Protein AF-A0A1X0UNQ0-F1 (afdb_monomer_lite)

Sequence (149 aa):
MVLLDVMGEQIAFAGKIDRIDRHTDGRIRVTDYKSGQATSYKKLSESEPTDGGTKFQLPVYGLLALTTGNNVTTRYWYVNHKANYEVVGYQLTDAAIDVLKADSNKLPDRIRSSSILRWRARLGFRCREVYQGAKCCDRKANDCLRNTR

Foldseek 3Di:
DDWDDAPNFTAAEDEDFQDWDADPVGAIEGEDEAQDACVVPQPDELQCPCVLLPRLPFLRVQRVCVVVHNWYKYWYFHPDVVNPRDIHTYTNDPNSSVVSSVSVVVDDVVNRVPPYDYDYPPCPDDQDDDDPDFFDDDPVVNDTDDPPD

Structure (mmCIF, N/CA/C/O backbone):
data_AF-A0A1X0UNQ0-F1
#
_entry.id   AF-A0A1X0UNQ0-F1
#
loop_
_atom_site.group_PDB
_atom_site.id
_atom_site.type_symbol
_atom_site.label_atom_id
_atom_site.label_alt_id
_atom_site.label_comp_id
_atom_site.label_asym_id
_atom_site.label_entity_id
_atom_site.label_seq_id
_atom_site.pdbx_PDB_ins_code
_atom_site.Cartn_x
_atom_site.Cartn_y
_atom_site.Cartn_z
_atom_site.occupancy
_atom_site.B_iso_or_equiv
_atom_site.auth_seq_id
_atom_site.auth_comp_id
_atom_site.auth_asym_id
_atom_site.auth_atom_id
_atom_site.pdbx_PDB_model_num
ATOM 1 N N . MET A 1 1 ? -15.088 -0.035 -0.352 1.00 72.19 1 MET A N 1
ATOM 2 C CA . MET A 1 1 ? -14.883 0.961 0.721 1.00 72.19 1 MET A CA 1
ATOM 3 C C . MET A 1 1 ? -14.272 0.211 1.885 1.00 72.19 1 MET A C 1
ATOM 5 O O . MET A 1 1 ? -14.664 -0.929 2.084 1.00 72.19 1 MET A O 1
ATOM 9 N N . VAL A 1 2 ? -13.304 0.800 2.575 1.00 83.81 2 VAL A N 1
ATOM 10 C CA . VAL A 1 2 ? -12.682 0.244 3.783 1.00 83.81 2 VAL A CA 1
ATOM 11 C C . VAL A 1 2 ? -13.021 1.187 4.925 1.00 83.81 2 VAL A C 1
ATOM 13 O O . VAL A 1 2 ? -12.868 2.394 4.760 1.00 83.81 2 VAL A O 1
ATOM 16 N N . LEU A 1 3 ? -13.500 0.654 6.041 1.00 84.19 3 LEU A N 1
ATOM 17 C CA . LEU A 1 3 ? -13.634 1.398 7.288 1.00 84.19 3 LEU A CA 1
ATOM 18 C C . LEU A 1 3 ? -12.477 0.973 8.187 1.00 84.19 3 LEU A C 1
ATOM 20 O O . LEU A 1 3 ? -12.251 -0.225 8.360 1.00 84.19 3 LEU A O 1
ATOM 24 N N . LEU A 1 4 ? -11.715 1.942 8.680 1.00 86.25 4 LEU A N 1
ATOM 25 C CA . LEU A 1 4 ? -10.614 1.708 9.601 1.00 86.25 4 LEU A CA 1
ATOM 26 C C . LEU A 1 4 ? -10.959 2.346 10.942 1.00 86.25 4 LEU A C 1
ATOM 28 O O . LEU A 1 4 ? -11.154 3.560 11.003 1.00 86.25 4 LEU A O 1
ATOM 32 N N . ASP A 1 5 ? -10.998 1.529 11.992 1.00 87.25 5 ASP A N 1
ATOM 33 C CA . ASP A 1 5 ? -11.075 2.028 13.362 1.00 87.25 5 ASP A CA 1
ATOM 34 C C . ASP A 1 5 ? -9.702 2.540 13.801 1.00 87.25 5 ASP A C 1
ATOM 36 O O . ASP A 1 5 ? -8.701 1.814 13.743 1.00 87.25 5 ASP A O 1
ATOM 40 N N . VAL A 1 6 ? -9.665 3.799 14.219 1.00 83.56 6 VAL A N 1
ATOM 41 C CA . VAL A 1 6 ? -8.482 4.461 14.749 1.00 83.56 6 VAL A CA 1
ATOM 42 C C . VAL A 1 6 ? -8.875 5.122 16.062 1.00 83.56 6 VAL A C 1
ATOM 44 O O . VAL A 1 6 ? -9.485 6.186 16.078 1.00 83.56 6 VAL A O 1
ATOM 47 N N . MET A 1 7 ? -8.529 4.472 17.176 1.00 81.62 7 MET A N 1
ATOM 48 C CA . MET A 1 7 ? -8.771 4.983 18.534 1.00 81.62 7 MET A CA 1
ATOM 49 C C . MET A 1 7 ? -10.248 5.337 18.803 1.00 81.62 7 MET A C 1
ATOM 51 O O . MET A 1 7 ? -10.538 6.320 19.481 1.00 81.62 7 MET A O 1
ATOM 55 N N . GLY A 1 8 ? -11.186 4.540 18.277 1.00 80.81 8 GLY A N 1
ATOM 56 C CA . GLY A 1 8 ? -12.626 4.763 18.447 1.00 80.81 8 GLY A CA 1
ATOM 57 C C . GLY A 1 8 ? -13.251 5.741 17.447 1.00 80.81 8 GLY A C 1
ATOM 58 O O . GLY A 1 8 ? -14.461 5.960 17.486 1.00 80.81 8 GLY A O 1
ATOM 59 N N . GLU A 1 9 ? -12.464 6.299 16.525 1.00 81.19 9 GLU A N 1
ATOM 60 C CA . GLU A 1 9 ? -12.968 7.015 15.355 1.00 81.19 9 GLU A CA 1
ATOM 61 C C . GLU A 1 9 ? -12.922 6.131 14.108 1.00 81.19 9 GLU A C 1
ATOM 63 O O . GLU A 1 9 ? -11.967 5.393 13.870 1.00 81.19 9 GLU A O 1
ATOM 68 N N . GLN A 1 10 ? -13.949 6.236 13.266 1.00 81.81 10 GLN A N 1
ATOM 69 C CA . GLN A 1 10 ? -14.035 5.485 12.017 1.00 81.81 10 GLN A CA 1
ATOM 70 C C . GLN A 1 10 ? -13.608 6.351 10.837 1.00 81.81 10 GLN A C 1
ATOM 72 O O . GLN A 1 10 ? -14.275 7.325 10.491 1.00 81.81 10 GLN A O 1
ATOM 77 N N . ILE A 1 11 ? -12.530 5.948 10.166 1.00 82.81 11 ILE A N 1
ATOM 78 C CA . ILE A 1 11 ? -12.060 6.590 8.940 1.00 82.81 11 ILE A CA 1
ATOM 79 C C . ILE A 1 11 ? -12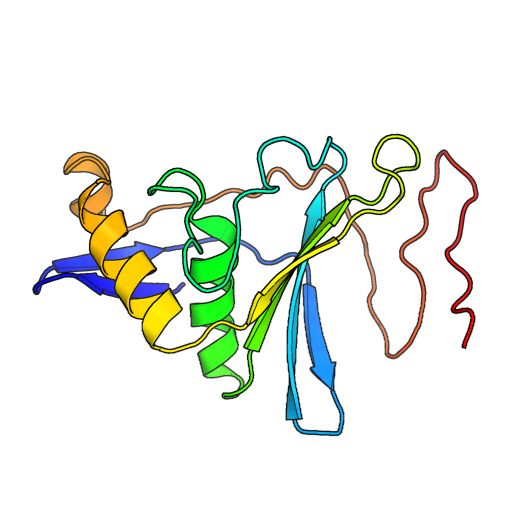.495 5.747 7.744 1.00 82.81 11 ILE A C 1
ATOM 81 O O . ILE A 1 11 ? -12.077 4.601 7.567 1.00 82.81 11 ILE A O 1
ATOM 85 N N . ALA A 1 12 ? -13.321 6.335 6.881 1.00 81.75 12 ALA A N 1
ATOM 86 C CA . ALA A 1 12 ? -13.770 5.686 5.660 1.00 81.75 12 ALA A CA 1
ATOM 87 C C . ALA A 1 12 ? -12.823 5.982 4.492 1.00 81.75 12 ALA A C 1
ATOM 89 O O . ALA A 1 12 ? -12.704 7.118 4.037 1.00 81.75 12 ALA A O 1
ATOM 90 N N . PHE A 1 13 ? -12.216 4.941 3.930 1.00 83.06 13 PHE A N 1
ATOM 91 C CA . PHE A 1 13 ? -11.443 5.009 2.698 1.00 83.06 13 PHE A CA 1
ATOM 92 C C . PHE A 1 13 ? -12.239 4.466 1.510 1.00 83.06 13 PHE A C 1
ATOM 94 O O . PHE A 1 13 ? -12.764 3.348 1.501 1.00 83.06 13 PHE A O 1
ATOM 101 N N . ALA A 1 14 ? -12.270 5.242 0.437 1.00 79.25 14 ALA A N 1
ATOM 102 C CA . ALA A 1 14 ? -12.820 4.845 -0.844 1.00 79.25 14 ALA A CA 1
ATOM 103 C C . ALA A 1 14 ? -11.814 5.108 -1.961 1.00 79.25 14 ALA A C 1
ATOM 105 O O . ALA A 1 14 ? -11.155 6.144 -2.018 1.00 79.25 14 ALA A O 1
ATOM 106 N N . GLY A 1 15 ? -11.733 4.171 -2.894 1.00 77.06 15 GLY A N 1
ATOM 107 C CA . GLY A 1 15 ? -10.849 4.271 -4.040 1.00 77.06 15 GLY A CA 1
ATOM 108 C C . GLY A 1 15 ? -11.109 3.153 -5.032 1.00 77.06 15 GLY A C 1
ATOM 109 O O . GLY A 1 15 ? -12.029 2.350 -4.858 1.00 77.06 15 GLY A O 1
ATOM 110 N N . LYS A 1 16 ? -10.292 3.124 -6.079 1.00 81.56 16 LYS A N 1
ATOM 111 C CA . LYS A 1 16 ? -10.288 2.069 -7.086 1.00 81.56 16 LYS A CA 1
ATOM 112 C C . LYS A 1 16 ? -8.910 1.426 -7.094 1.00 81.56 16 LYS A C 1
ATOM 114 O O . LYS A 1 16 ? -7.924 2.136 -7.237 1.00 81.56 16 LYS A O 1
ATOM 119 N N . ILE A 1 17 ? -8.882 0.109 -6.941 1.00 83.81 17 ILE A N 1
ATOM 120 C CA . ILE A 1 17 ? -7.669 -0.695 -7.060 1.00 83.81 17 ILE A CA 1
ATOM 121 C C . ILE A 1 17 ? -7.464 -1.038 -8.536 1.00 83.81 17 ILE A C 1
ATOM 123 O O . ILE A 1 17 ? -8.433 -1.349 -9.234 1.00 83.81 17 ILE A O 1
ATOM 127 N N . ASP A 1 18 ? -6.217 -0.987 -9.002 1.00 85.94 18 ASP A N 1
ATOM 128 C CA . ASP A 1 18 ? -5.872 -1.322 -10.384 1.00 85.94 18 ASP A CA 1
ATOM 129 C C . ASP A 1 18 ? -5.986 -2.826 -10.653 1.00 85.94 18 ASP A C 1
ATOM 131 O O . ASP A 1 18 ? -6.609 -3.229 -11.637 1.00 85.94 18 ASP A O 1
ATOM 135 N N . ARG A 1 19 ? -5.390 -3.661 -9.787 1.00 89.75 19 ARG A N 1
ATOM 136 C CA . ARG A 1 19 ? -5.361 -5.120 -9.951 1.00 89.75 19 ARG A CA 1
ATOM 137 C C . ARG A 1 19 ? -5.234 -5.869 -8.621 1.00 89.75 19 ARG A C 1
ATOM 139 O O . ARG A 1 19 ? -4.414 -5.513 -7.777 1.00 89.75 19 ARG A O 1
ATOM 146 N N . ILE A 1 20 ? -5.989 -6.960 -8.489 1.00 88.88 20 ILE A N 1
ATOM 147 C CA . ILE A 1 20 ? -5.834 -7.975 -7.439 1.00 88.88 20 ILE A CA 1
ATOM 148 C C . ILE A 1 20 ? -5.670 -9.332 -8.125 1.00 88.88 20 ILE A C 1
ATOM 150 O O . ILE A 1 20 ? -6.518 -9.725 -8.922 1.00 88.88 20 ILE A O 1
ATOM 154 N N . ASP A 1 21 ? -4.586 -10.039 -7.821 1.00 89.81 21 ASP A N 1
ATOM 155 C CA . ASP A 1 21 ? -4.353 -11.416 -8.254 1.00 89.81 21 ASP A CA 1
ATOM 156 C C . ASP A 1 21 ? -4.520 -12.365 -7.065 1.00 89.81 21 ASP A C 1
ATOM 158 O O . ASP A 1 21 ? -3.938 -12.125 -6.006 1.00 89.81 21 ASP A O 1
ATOM 162 N N . ARG A 1 22 ? -5.241 -13.473 -7.256 1.00 91.50 22 ARG A N 1
ATOM 163 C CA . ARG A 1 22 ? -5.263 -14.601 -6.319 1.00 91.50 22 ARG A CA 1
ATOM 164 C C . ARG A 1 22 ? -4.468 -15.756 -6.917 1.00 91.50 22 ARG A C 1
ATOM 166 O O . ARG A 1 22 ? -4.731 -16.170 -8.044 1.00 91.50 22 ARG A O 1
ATOM 173 N N . HIS A 1 23 ? -3.481 -16.241 -6.179 1.00 87.69 23 HIS A N 1
ATOM 174 C CA . HIS A 1 23 ? -2.653 -17.380 -6.565 1.00 87.69 23 HIS A CA 1
ATOM 175 C C . HIS A 1 23 ? -3.335 -18.692 -6.171 1.00 87.69 23 HIS A C 1
ATOM 177 O O . HIS A 1 23 ? -4.197 -18.719 -5.290 1.00 87.69 23 HIS A O 1
ATOM 183 N N . THR A 1 24 ? -2.942 -19.791 -6.815 1.00 88.38 24 THR A N 1
ATOM 184 C CA . THR A 1 24 ? -3.491 -21.131 -6.538 1.00 88.38 24 THR A CA 1
ATOM 185 C C . THR A 1 24 ? -3.173 -21.621 -5.126 1.00 88.38 24 THR A C 1
ATOM 187 O O . THR A 1 24 ? -3.925 -22.413 -4.575 1.00 88.38 24 THR A O 1
ATOM 190 N N . ASP A 1 25 ? -2.096 -21.114 -4.524 1.00 86.00 25 ASP A N 1
ATOM 191 C CA . ASP A 1 25 ? -1.690 -21.377 -3.137 1.00 86.00 25 ASP A CA 1
ATOM 192 C C . ASP A 1 25 ? -2.403 -20.481 -2.103 1.00 86.00 25 ASP A C 1
ATOM 194 O O . ASP A 1 25 ? -2.075 -20.505 -0.920 1.00 86.00 25 ASP A O 1
ATOM 198 N N . GLY A 1 26 ? -3.376 -19.673 -2.535 1.00 85.44 26 GLY A N 1
ATOM 199 C CA . GLY A 1 26 ? -4.172 -18.815 -1.661 1.00 85.44 26 GLY A CA 1
ATOM 200 C C . GLY A 1 26 ? -3.562 -17.445 -1.365 1.00 85.44 26 GLY A C 1
ATOM 201 O O . GLY A 1 26 ? -4.240 -16.622 -0.747 1.00 85.44 26 GLY A O 1
ATOM 202 N N . ARG A 1 27 ? -2.342 -17.145 -1.835 1.00 91.06 27 ARG A N 1
ATOM 203 C CA . ARG A 1 27 ? -1.774 -15.792 -1.723 1.00 91.06 27 ARG A CA 1
ATOM 204 C C . ARG A 1 27 ? -2.573 -14.787 -2.541 1.00 91.06 27 ARG A C 1
ATOM 206 O O . ARG A 1 27 ? -3.062 -15.087 -3.631 1.00 91.06 27 ARG A O 1
ATOM 213 N N . ILE A 1 28 ? -2.635 -13.557 -2.049 1.00 93.94 28 ILE A N 1
ATOM 214 C CA . ILE A 1 28 ? -3.280 -12.431 -2.713 1.00 93.94 28 ILE A CA 1
ATOM 215 C C . ILE A 1 28 ? -2.240 -11.353 -2.964 1.00 93.94 28 ILE A C 1
ATOM 217 O O . ILE A 1 28 ? -1.455 -10.991 -2.091 1.00 93.94 28 ILE A O 1
ATOM 221 N N . ARG A 1 29 ? -2.234 -10.818 -4.180 1.00 96.19 29 ARG A N 1
ATOM 222 C CA . ARG A 1 29 ? -1.325 -9.751 -4.575 1.00 96.19 29 ARG A CA 1
ATOM 223 C C . ARG A 1 29 ? -2.101 -8.580 -5.138 1.00 96.19 29 ARG A C 1
ATOM 225 O O . ARG A 1 29 ? -2.696 -8.672 -6.207 1.00 96.19 29 ARG A O 1
ATOM 232 N N . VAL A 1 30 ? -2.021 -7.457 -4.445 1.00 94.62 30 VAL A N 1
ATOM 233 C CA . VAL A 1 30 ? -2.519 -6.169 -4.915 1.00 94.62 30 VAL A CA 1
ATOM 234 C C . VAL A 1 30 ? -1.408 -5.478 -5.695 1.00 94.62 30 VAL A C 1
ATOM 236 O O . VAL A 1 30 ? -0.292 -5.337 -5.197 1.00 94.62 30 VAL A O 1
ATOM 239 N N . THR A 1 31 ? -1.699 -5.046 -6.919 1.00 93.69 31 THR A N 1
ATOM 240 C CA . THR A 1 31 ? -0.761 -4.285 -7.752 1.00 93.69 31 THR A CA 1
ATOM 241 C C . THR A 1 31 ? -1.392 -2.961 -8.157 1.00 93.69 31 THR A C 1
ATOM 243 O O . THR A 1 31 ? -2.487 -2.950 -8.714 1.00 93.69 31 THR A O 1
ATOM 246 N N . ASP A 1 32 ? -0.676 -1.869 -7.911 1.00 91.19 32 ASP A N 1
ATOM 247 C CA . ASP A 1 32 ? -0.980 -0.532 -8.419 1.00 91.19 32 ASP A CA 1
ATOM 248 C C . ASP A 1 32 ? 0.072 -0.129 -9.461 1.00 91.19 32 ASP A C 1
ATOM 250 O O . ASP A 1 32 ? 1.279 -0.251 -9.227 1.00 91.19 32 ASP A O 1
ATOM 254 N N . TYR A 1 33 ? -0.369 0.299 -10.641 1.00 90.44 33 TYR A N 1
ATOM 255 C CA . TYR A 1 33 ? 0.537 0.610 -11.740 1.00 90.44 33 TYR A CA 1
ATOM 256 C C . TYR A 1 33 ? 0.963 2.075 -11.692 1.00 90.44 33 TYR A C 1
ATOM 258 O O . TYR A 1 33 ? 0.142 2.992 -11.639 1.00 90.44 33 TYR A O 1
ATOM 266 N N . LYS A 1 34 ? 2.271 2.317 -11.794 1.00 86.06 34 LYS A N 1
ATOM 267 C CA . LYS A 1 34 ? 2.840 3.668 -11.836 1.00 86.06 34 LYS A CA 1
ATOM 268 C C . LYS A 1 34 ? 3.597 3.897 -13.142 1.00 86.06 34 LYS A C 1
ATOM 270 O O . LYS A 1 34 ? 4.370 3.059 -13.584 1.00 86.06 34 LYS A O 1
ATOM 275 N N . SER A 1 35 ? 3.413 5.068 -13.747 1.00 84.38 35 SER A N 1
ATOM 276 C CA . SER A 1 35 ? 4.172 5.501 -14.934 1.00 84.38 35 SER A CA 1
ATOM 277 C C . SER A 1 35 ? 5.324 6.462 -14.603 1.00 84.38 35 SER A C 1
ATOM 279 O O . SER A 1 35 ? 6.006 6.925 -15.510 1.00 84.38 35 SER A O 1
ATOM 281 N N . GLY A 1 36 ? 5.488 6.826 -13.327 1.00 87.75 36 GLY A N 1
ATOM 282 C CA . GLY A 1 36 ? 6.534 7.734 -12.842 1.00 87.75 36 GLY A CA 1
ATOM 283 C C . GLY A 1 36 ? 7.818 7.009 -12.430 1.00 87.75 36 GLY A C 1
ATOM 284 O O . GLY A 1 36 ? 8.089 5.911 -12.909 1.00 87.75 36 GLY A O 1
ATOM 285 N N . GLN A 1 37 ? 8.577 7.622 -11.515 1.00 87.75 37 GLN A N 1
ATOM 286 C CA . GLN A 1 37 ? 9.791 7.049 -10.920 1.00 87.75 37 GLN A CA 1
ATOM 287 C C . GLN A 1 37 ? 9.535 6.491 -9.516 1.00 87.75 37 GLN A C 1
ATOM 289 O O . GLN A 1 37 ? 8.710 7.025 -8.772 1.00 87.75 37 GLN A O 1
ATOM 294 N N . ALA A 1 38 ? 10.294 5.460 -9.138 1.00 89.75 38 ALA A N 1
ATOM 295 C CA . ALA A 1 38 ? 10.168 4.784 -7.847 1.00 89.75 38 ALA A CA 1
ATOM 296 C C . ALA A 1 38 ? 10.829 5.515 -6.670 1.00 89.75 38 ALA A C 1
ATOM 298 O O . ALA A 1 38 ? 10.543 5.200 -5.518 1.00 89.75 38 ALA A O 1
ATOM 299 N N . THR A 1 39 ? 11.686 6.508 -6.931 1.00 89.38 39 THR A N 1
ATOM 300 C CA . THR A 1 39 ? 12.566 7.138 -5.931 1.00 89.38 39 THR A CA 1
ATOM 301 C C . THR A 1 39 ? 11.845 7.590 -4.660 1.00 89.38 39 THR A C 1
ATOM 303 O O . THR A 1 39 ? 12.326 7.322 -3.564 1.00 89.38 39 THR A O 1
ATOM 306 N N . SER A 1 40 ? 10.668 8.212 -4.778 1.00 87.50 40 SER A N 1
ATOM 307 C CA . SER A 1 40 ? 9.895 8.709 -3.628 1.00 87.50 40 SER A CA 1
ATOM 308 C C . SER A 1 40 ? 9.143 7.625 -2.849 1.00 87.50 40 SER A C 1
ATOM 310 O O . SER A 1 40 ? 8.374 7.953 -1.953 1.00 87.50 40 SER A O 1
ATOM 312 N N . TYR A 1 41 ? 9.287 6.359 -3.235 1.00 91.12 41 TYR A N 1
ATOM 313 C CA . TYR A 1 41 ? 8.584 5.226 -2.640 1.00 91.12 41 TYR A CA 1
ATOM 314 C C . TYR A 1 41 ? 9.542 4.170 -2.084 1.00 91.12 41 TYR A C 1
ATOM 316 O O . TYR A 1 41 ? 9.086 3.252 -1.419 1.00 91.12 41 TYR A O 1
ATOM 324 N N . LYS A 1 42 ? 10.861 4.308 -2.286 1.00 89.88 42 LYS A N 1
ATOM 325 C CA . LYS A 1 42 ? 11.870 3.317 -1.863 1.00 89.88 42 LYS A CA 1
ATOM 326 C C . LYS A 1 42 ? 11.936 3.066 -0.355 1.00 89.88 42 LYS A C 1
ATOM 328 O O . LYS A 1 42 ? 12.504 2.067 0.061 1.00 89.88 42 LYS A O 1
ATOM 333 N N . LYS A 1 43 ? 11.376 3.969 0.451 1.00 93.25 43 LYS A N 1
ATOM 334 C CA . LYS A 1 43 ? 11.272 3.815 1.906 1.00 93.25 43 LYS A CA 1
ATOM 335 C C . LYS A 1 43 ? 10.133 2.893 2.336 1.00 93.25 43 LYS A C 1
ATOM 337 O O . LYS A 1 43 ? 10.102 2.495 3.491 1.00 93.25 43 LYS A O 1
ATOM 342 N N . LEU A 1 44 ? 9.209 2.570 1.429 1.00 95.88 44 LEU A N 1
ATOM 343 C CA . LEU A 1 44 ? 8.090 1.698 1.745 1.00 95.88 44 LEU A CA 1
ATOM 344 C C . LEU A 1 44 ? 8.575 0.282 2.020 1.00 95.88 44 LEU A C 1
ATOM 346 O O . LEU A 1 44 ? 9.192 -0.358 1.169 1.00 95.88 44 LEU A O 1
ATOM 350 N N . SER A 1 45 ? 8.221 -0.206 3.195 1.00 96.31 45 SER A N 1
ATOM 351 C CA . SER A 1 45 ? 8.515 -1.550 3.667 1.00 96.31 45 SER A CA 1
ATOM 352 C C . SER A 1 45 ? 7.376 -2.028 4.564 1.00 96.31 45 SER A C 1
ATOM 354 O O . SER A 1 45 ? 6.420 -1.298 4.812 1.00 96.31 45 SER A O 1
ATOM 356 N N . GLU A 1 46 ? 7.482 -3.253 5.069 1.00 95.50 46 GLU A N 1
ATOM 357 C CA . GLU A 1 46 ? 6.544 -3.763 6.070 1.00 95.50 46 GLU A CA 1
ATOM 358 C C . GLU A 1 46 ? 6.554 -2.920 7.356 1.00 95.50 46 GLU A C 1
ATOM 360 O O . GLU A 1 46 ? 5.498 -2.661 7.924 1.00 95.50 46 GLU A O 1
ATOM 365 N N . SER A 1 47 ? 7.731 -2.450 7.785 1.00 95.44 47 SER A N 1
ATOM 366 C CA . SER A 1 47 ? 7.879 -1.610 8.979 1.00 95.44 47 SER A CA 1
ATOM 367 C C . SER A 1 47 ? 7.476 -0.153 8.742 1.00 95.44 47 SER A C 1
ATOM 369 O O . SER A 1 47 ? 7.103 0.536 9.681 1.00 95.44 47 SER A O 1
ATOM 371 N N . GLU A 1 48 ? 7.549 0.319 7.494 1.00 95.25 48 GLU A N 1
ATOM 372 C CA . GLU A 1 48 ? 7.218 1.689 7.079 1.00 95.25 48 GLU A CA 1
ATOM 373 C C . GLU A 1 48 ? 6.203 1.678 5.916 1.00 95.25 48 GLU A C 1
ATOM 375 O O . GLU A 1 48 ? 6.490 2.150 4.809 1.00 95.25 48 GLU A O 1
ATOM 380 N N . PRO A 1 49 ? 4.989 1.132 6.120 1.00 96.25 49 PRO A N 1
ATOM 381 C CA . PRO A 1 49 ? 4.019 0.896 5.049 1.00 96.25 49 PRO A CA 1
ATOM 382 C C . PRO A 1 49 ? 3.426 2.184 4.463 1.00 96.25 49 PRO A C 1
ATOM 384 O O . PRO A 1 49 ? 2.838 2.177 3.375 1.00 96.25 49 PRO A O 1
ATOM 387 N N . THR A 1 50 ? 3.574 3.291 5.179 1.00 94.19 50 THR A N 1
ATOM 388 C CA . THR A 1 50 ? 2.987 4.605 4.905 1.00 94.19 50 THR A CA 1
ATOM 389 C C . THR A 1 50 ? 4.030 5.677 4.588 1.00 94.19 50 THR A C 1
ATOM 391 O O . THR A 1 50 ? 3.631 6.796 4.252 1.00 94.19 50 THR A O 1
ATOM 394 N N . ASP A 1 51 ? 5.333 5.368 4.677 1.00 94.00 51 ASP A N 1
ATOM 395 C CA . ASP A 1 51 ? 6.441 6.337 4.572 1.00 94.00 51 ASP A CA 1
ATOM 396 C C . ASP A 1 51 ? 6.166 7.574 5.450 1.00 94.00 51 ASP A C 1
ATOM 398 O O . ASP A 1 51 ? 5.914 8.682 4.954 1.00 94.00 51 ASP A O 1
ATOM 402 N N . GLY A 1 52 ? 6.075 7.336 6.765 1.00 89.62 52 GLY A N 1
ATOM 403 C CA . GLY A 1 52 ? 5.805 8.356 7.782 1.00 89.62 52 GLY A CA 1
ATOM 404 C C . GLY A 1 52 ? 4.426 9.027 7.712 1.00 89.62 52 GLY A C 1
ATOM 405 O O . GLY A 1 52 ? 4.266 10.131 8.239 1.00 89.62 52 GLY A O 1
ATOM 406 N N . GLY A 1 53 ? 3.439 8.400 7.070 1.00 88.56 53 GLY A N 1
ATOM 407 C CA . GLY A 1 53 ? 2.079 8.930 6.938 1.00 88.56 53 GLY A CA 1
ATOM 408 C C . GLY A 1 53 ? 1.871 9.769 5.680 1.00 88.56 53 GLY A C 1
ATOM 409 O O . GLY A 1 53 ? 0.972 10.603 5.628 1.00 88.56 53 GLY A O 1
ATOM 410 N N . THR A 1 54 ? 2.695 9.581 4.648 1.00 87.00 54 THR A N 1
ATOM 411 C CA . THR A 1 54 ? 2.548 10.309 3.378 1.00 87.00 54 THR A CA 1
ATOM 412 C C . THR A 1 54 ? 1.946 9.459 2.256 1.00 87.00 54 THR A C 1
ATOM 414 O O . THR A 1 54 ? 1.451 10.016 1.273 1.00 87.00 54 THR A O 1
ATOM 417 N N . LYS A 1 55 ? 1.963 8.122 2.373 1.00 90.38 55 LYS A N 1
ATOM 418 C CA . LYS A 1 55 ? 1.544 7.162 1.333 1.00 90.38 55 LYS A CA 1
ATOM 419 C C . LYS A 1 55 ? 0.569 6.110 1.874 1.00 90.38 55 LYS A C 1
ATOM 421 O O . LYS A 1 55 ? 0.951 5.004 2.221 1.00 90.38 55 LYS A O 1
ATOM 426 N N . PHE A 1 56 ? -0.726 6.399 1.839 1.00 91.31 56 PHE A N 1
ATOM 427 C CA . PHE A 1 56 ? -1.748 5.473 2.353 1.00 91.31 56 PHE A CA 1
ATOM 428 C C . PHE A 1 56 ? -2.299 4.475 1.328 1.00 91.31 56 PHE A C 1
ATOM 430 O O . PHE A 1 56 ? -3.070 3.591 1.683 1.00 91.31 56 PHE A O 1
ATOM 437 N N . GLN A 1 57 ? -1.929 4.590 0.051 1.00 90.56 57 GLN A N 1
ATOM 438 C CA . GLN A 1 57 ? -2.590 3.843 -1.021 1.00 90.56 57 GLN A CA 1
ATOM 439 C C . GLN A 1 57 ? -2.411 2.316 -0.906 1.00 90.56 57 GLN A C 1
ATOM 441 O O . GLN A 1 57 ? -3.406 1.598 -0.854 1.00 90.56 57 GLN A O 1
ATOM 446 N N . LEU A 1 58 ? -1.169 1.818 -0.844 1.00 94.50 58 LEU A N 1
ATOM 447 C CA . LEU A 1 58 ? -0.896 0.380 -0.718 1.00 94.50 58 LEU A CA 1
ATOM 448 C C . LEU A 1 58 ? -1.491 -0.259 0.546 1.00 94.50 58 LEU A C 1
ATOM 450 O O . LEU A 1 58 ? -2.210 -1.249 0.391 1.00 94.50 58 LEU A O 1
ATOM 454 N N . PRO A 1 59 ? -1.279 0.279 1.764 1.00 95.06 59 PRO A N 1
ATOM 455 C CA . PRO A 1 59 ? -1.743 -0.400 2.969 1.00 95.06 59 PRO A CA 1
ATOM 456 C C . PRO A 1 59 ? -3.278 -0.409 3.057 1.00 95.06 59 PRO A C 1
ATOM 458 O O . PRO A 1 59 ? -3.871 -1.433 3.390 1.00 95.06 59 PRO A O 1
ATOM 461 N N . VAL A 1 60 ? -3.951 0.666 2.628 1.00 93.25 60 VAL A N 1
ATOM 462 C CA . VAL A 1 60 ? -5.424 0.709 2.547 1.00 93.25 60 VAL A CA 1
ATOM 463 C C . VAL A 1 60 ? -5.967 -0.283 1.515 1.00 93.25 60 VAL A C 1
ATOM 465 O O . VAL A 1 60 ? -6.995 -0.921 1.741 1.00 93.25 60 VAL A O 1
ATOM 468 N N . TYR A 1 61 ? -5.303 -0.439 0.368 1.00 93.44 61 TYR A N 1
ATOM 469 C CA . TYR A 1 61 ? -5.728 -1.428 -0.624 1.00 93.44 61 TYR A CA 1
ATOM 470 C C . TYR A 1 61 ? -5.515 -2.857 -0.132 1.00 93.44 61 TYR A C 1
ATOM 472 O O . TYR A 1 61 ? -6.347 -3.722 -0.403 1.00 93.44 61 TYR A O 1
ATOM 480 N N . GLY A 1 62 ? -4.437 -3.097 0.613 1.00 95.19 62 GLY A N 1
ATOM 481 C CA . GLY A 1 62 ? -4.203 -4.379 1.258 1.00 95.19 62 GLY A CA 1
ATOM 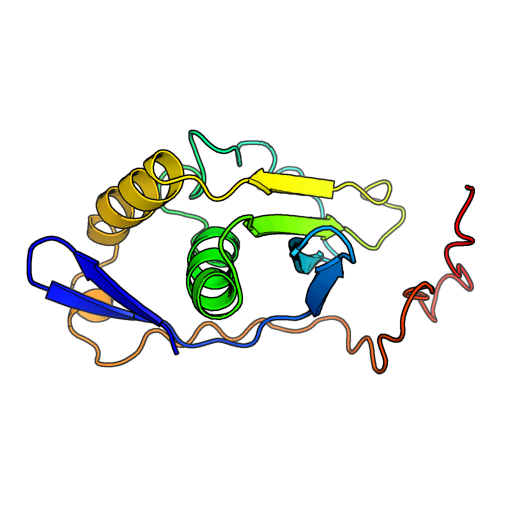482 C C . GLY A 1 62 ? -5.286 -4.717 2.286 1.00 95.19 62 GLY A C 1
ATOM 483 O O . GLY A 1 62 ? -5.789 -5.835 2.258 1.00 95.19 62 GLY A O 1
ATOM 484 N N . LEU A 1 63 ? -5.738 -3.748 3.096 1.00 94.38 63 LEU A N 1
ATOM 485 C CA . LEU A 1 63 ? -6.869 -3.948 4.014 1.00 94.38 63 LEU A CA 1
ATOM 486 C C . LEU A 1 63 ? -8.141 -4.384 3.283 1.00 94.38 63 LEU A C 1
ATOM 488 O O . LEU A 1 63 ? -8.836 -5.290 3.735 1.00 94.38 63 LEU A O 1
ATOM 492 N N . LEU A 1 64 ? -8.443 -3.776 2.130 1.00 91.88 64 LEU A N 1
ATOM 493 C CA . LEU A 1 64 ? -9.571 -4.239 1.322 1.00 91.88 64 LEU A CA 1
ATOM 494 C C . LEU A 1 64 ? -9.346 -5.675 0.843 1.00 91.88 64 LEU A C 1
ATOM 496 O O . LEU A 1 64 ? -10.264 -6.488 0.894 1.00 91.88 64 LEU A O 1
ATOM 500 N N . ALA A 1 65 ? -8.140 -5.994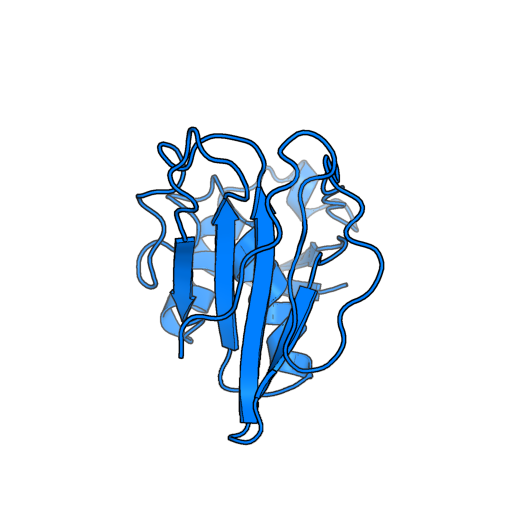 0.378 1.00 92.00 65 ALA A N 1
ATOM 501 C CA . ALA A 1 65 ? -7.816 -7.323 -0.121 1.00 92.00 65 ALA A CA 1
ATOM 502 C C . ALA A 1 65 ? -7.878 -8.408 0.969 1.00 92.00 65 ALA A C 1
ATOM 504 O O . ALA A 1 65 ? -8.220 -9.545 0.638 1.00 92.00 65 ALA A O 1
ATOM 505 N N . LEU A 1 66 ? -7.663 -8.064 2.246 1.00 93.44 66 LEU A N 1
ATOM 506 C CA . LEU A 1 66 ? -7.826 -8.994 3.371 1.00 93.44 66 LEU A CA 1
ATOM 507 C C . LEU A 1 66 ? -9.249 -9.562 3.478 1.00 93.44 66 LEU A C 1
ATOM 509 O O . LEU A 1 66 ? -9.431 -10.705 3.883 1.00 93.44 66 LEU A O 1
ATOM 513 N N . THR A 1 67 ? -10.264 -8.829 3.004 1.00 89.44 67 THR A N 1
ATOM 514 C CA . THR A 1 67 ? -11.653 -9.333 2.928 1.00 89.44 67 THR A CA 1
ATOM 515 C C . THR A 1 67 ? -11.825 -10.508 1.958 1.00 89.44 67 THR A C 1
ATOM 517 O O . THR A 1 67 ? -12.854 -11.178 1.966 1.00 89.44 67 THR A O 1
ATOM 520 N N . THR A 1 68 ? -10.818 -10.766 1.119 1.00 86.25 68 THR A N 1
ATOM 521 C CA . THR A 1 68 ? -10.818 -11.839 0.118 1.00 86.25 68 THR A CA 1
ATOM 522 C C . THR A 1 68 ? -9.827 -12.969 0.436 1.00 86.25 68 THR A C 1
ATOM 524 O O . THR A 1 68 ? -9.829 -13.987 -0.261 1.00 86.25 68 THR A O 1
ATOM 527 N N . GLY A 1 69 ? -9.012 -12.822 1.492 1.00 89.69 69 GLY A N 1
ATOM 528 C CA . GLY A 1 69 ? -8.086 -13.831 2.020 1.00 89.69 69 GLY A CA 1
ATOM 529 C C . GLY A 1 69 ? -6.920 -13.221 2.809 1.00 89.69 69 GLY A C 1
ATOM 530 O O . GLY A 1 69 ? -6.717 -12.017 2.795 1.00 89.69 69 GLY A O 1
ATOM 531 N N . ASN A 1 70 ? -6.126 -14.055 3.485 1.00 90.81 70 ASN A N 1
ATOM 532 C CA . ASN A 1 70 ? -5.318 -13.586 4.624 1.00 90.81 70 ASN A CA 1
ATOM 533 C C . ASN A 1 70 ? -3.847 -13.272 4.297 1.00 90.81 70 ASN A C 1
ATOM 535 O O . ASN A 1 70 ? -3.194 -12.558 5.046 1.00 90.81 70 ASN A O 1
ATOM 539 N N . ASN A 1 71 ? -3.299 -13.799 3.198 1.00 94.81 71 ASN A N 1
ATOM 540 C CA . ASN A 1 71 ? -1.891 -13.599 2.838 1.00 94.81 71 ASN A CA 1
ATOM 541 C C . ASN A 1 71 ? -1.770 -12.565 1.716 1.00 94.81 71 ASN A C 1
ATOM 543 O O . ASN A 1 71 ? -1.734 -12.918 0.535 1.00 94.81 71 ASN A O 1
ATOM 547 N N . VAL A 1 72 ? -1.767 -11.286 2.096 1.00 97.75 72 VAL A N 1
ATOM 548 C CA . VAL A 1 72 ? -1.807 -10.156 1.164 1.00 97.75 72 VAL A CA 1
ATOM 549 C C . VAL A 1 72 ? -0.427 -9.518 1.017 1.00 97.75 72 VAL A C 1
ATOM 551 O O . VAL A 1 72 ? 0.176 -9.053 1.978 1.00 97.75 72 VAL A O 1
ATOM 554 N N . THR A 1 73 ? 0.054 -9.414 -0.219 1.00 98.12 73 THR A N 1
ATOM 555 C CA . THR A 1 73 ? 1.184 -8.552 -0.590 1.00 98.12 73 THR A CA 1
ATOM 556 C C . THR A 1 73 ? 0.683 -7.385 -1.422 1.00 98.12 73 THR A C 1
ATOM 558 O O . THR A 1 73 ? -0.121 -7.564 -2.340 1.00 98.12 73 THR A O 1
ATOM 561 N N . THR A 1 74 ? 1.183 -6.187 -1.146 1.00 97.31 74 THR A N 1
ATOM 562 C CA . THR A 1 74 ? 0.833 -4.975 -1.890 1.00 97.31 74 THR A CA 1
ATOM 563 C C . THR A 1 74 ? 2.070 -4.420 -2.575 1.00 97.31 74 THR A C 1
ATOM 565 O O . THR A 1 74 ? 3.170 -4.488 -2.031 1.00 97.31 74 THR A O 1
ATOM 568 N N . ARG A 1 75 ? 1.922 -3.912 -3.801 1.00 97.00 75 ARG A N 1
ATOM 569 C CA . ARG A 1 75 ? 3.048 -3.336 -4.539 1.00 97.00 75 ARG A CA 1
ATOM 570 C C . ARG A 1 75 ? 2.631 -2.251 -5.516 1.00 97.00 75 ARG A C 1
ATOM 572 O O . ARG A 1 75 ? 1.579 -2.336 -6.149 1.00 97.00 75 ARG A O 1
ATOM 579 N N . TYR A 1 76 ? 3.538 -1.312 -5.722 1.00 95.44 76 TYR A N 1
ATOM 580 C CA . TYR A 1 76 ? 3.643 -0.551 -6.950 1.00 95.44 76 TYR A CA 1
ATOM 581 C C . TYR A 1 76 ? 4.450 -1.326 -7.981 1.00 95.44 76 TYR A C 1
ATOM 583 O O . TYR A 1 76 ? 5.480 -1.922 -7.662 1.00 95.44 76 TYR A O 1
ATOM 591 N N . TRP A 1 77 ? 4.005 -1.264 -9.231 1.00 94.81 77 TRP A N 1
ATOM 592 C CA . TRP A 1 77 ? 4.793 -1.697 -10.375 1.00 94.81 77 TRP A CA 1
ATOM 593 C C . TRP A 1 77 ? 4.971 -0.534 -11.347 1.00 94.81 77 TRP A C 1
ATOM 595 O O . TRP A 1 77 ? 4.001 -0.029 -11.922 1.00 94.81 77 TRP A O 1
ATOM 605 N N . TYR A 1 78 ? 6.218 -0.097 -11.515 1.00 90.44 78 TYR A N 1
ATOM 606 C CA . TYR A 1 78 ? 6.570 1.030 -12.366 1.00 90.44 78 TYR A CA 1
ATOM 607 C C . TYR A 1 78 ? 6.692 0.592 -13.820 1.00 90.44 78 TYR A C 1
ATOM 609 O O . TYR A 1 78 ? 7.753 0.200 -14.271 1.00 90.44 78 TYR A O 1
ATOM 617 N N . VAL A 1 79 ? 5.607 0.651 -14.584 1.00 88.56 79 VAL A N 1
ATOM 618 C CA . VAL A 1 79 ? 5.521 0.099 -15.947 1.00 88.56 79 VAL A CA 1
ATOM 619 C C . VAL A 1 79 ? 6.132 1.021 -17.008 1.00 88.56 79 VAL A C 1
ATOM 621 O O . VAL A 1 79 ? 5.462 1.444 -17.944 1.00 88.56 79 VAL A O 1
ATOM 624 N N . ASN A 1 80 ? 7.403 1.388 -16.845 1.00 81.12 80 ASN A N 1
ATOM 625 C CA . ASN A 1 80 ? 8.148 2.158 -17.837 1.00 81.12 80 ASN A CA 1
ATOM 626 C C . ASN A 1 80 ? 9.657 1.869 -17.780 1.00 81.12 80 ASN A C 1
ATOM 628 O O . ASN A 1 80 ? 10.209 1.576 -16.719 1.00 81.12 80 ASN A O 1
ATOM 632 N N . HIS A 1 81 ? 10.327 2.020 -18.925 1.00 84.69 81 HIS A N 1
ATOM 633 C CA . HIS A 1 81 ? 11.765 1.770 -19.061 1.00 84.69 81 HIS A CA 1
ATOM 634 C C . HIS A 1 81 ? 12.630 2.714 -18.209 1.00 84.69 81 HIS A C 1
ATOM 636 O O . HIS A 1 81 ? 13.665 2.293 -17.712 1.00 84.69 81 HIS A O 1
ATOM 642 N N . LYS A 1 82 ? 12.216 3.974 -17.991 1.00 86.19 82 LYS A N 1
ATOM 643 C CA . LYS A 1 82 ? 12.994 4.953 -17.200 1.00 86.19 82 LYS A CA 1
ATOM 644 C C . LYS A 1 82 ? 13.092 4.579 -15.721 1.00 86.19 82 LYS A C 1
ATOM 646 O O . LYS A 1 82 ? 14.033 4.998 -15.052 1.00 86.19 82 LYS A O 1
ATOM 651 N N . ALA A 1 83 ? 12.116 3.819 -15.239 1.00 85.31 83 ALA A N 1
ATOM 652 C CA . ALA A 1 83 ? 12.062 3.260 -13.898 1.00 85.31 83 ALA A CA 1
ATOM 653 C C . ALA A 1 83 ? 12.544 1.801 -13.850 1.00 85.31 83 ALA A C 1
ATOM 655 O O . ALA A 1 83 ? 12.337 1.140 -12.839 1.00 85.31 83 ALA A O 1
ATOM 656 N N . ASN A 1 84 ? 13.124 1.269 -14.935 1.00 88.94 84 ASN A N 1
ATOM 657 C CA . ASN A 1 84 ? 13.602 -0.115 -15.041 1.00 88.94 84 ASN A CA 1
ATOM 658 C C . ASN A 1 84 ? 12.578 -1.176 -14.609 1.00 88.94 84 ASN A C 1
ATOM 660 O O . ASN A 1 84 ? 12.948 -2.221 -14.079 1.00 88.94 84 ASN A O 1
ATOM 664 N N . TYR A 1 85 ? 11.285 -0.912 -14.809 1.00 87.50 85 TYR A N 1
ATOM 665 C CA . TYR A 1 85 ? 10.221 -1.821 -14.383 1.00 87.50 85 TYR A CA 1
ATOM 666 C C . TYR A 1 85 ? 10.222 -2.154 -12.879 1.00 87.50 85 TYR A C 1
ATOM 668 O O . TYR A 1 85 ? 9.721 -3.210 -12.486 1.00 87.50 85 TYR A O 1
ATOM 676 N N . GLU A 1 86 ? 10.765 -1.252 -12.048 1.00 92.44 86 GLU A N 1
ATOM 677 C CA . GLU A 1 86 ? 10.952 -1.453 -10.611 1.00 92.44 86 GLU A CA 1
ATOM 678 C C . GLU A 1 86 ? 9.634 -1.832 -9.915 1.00 92.44 86 GLU A C 1
ATOM 680 O O . GLU A 1 86 ? 8.533 -1.404 -10.290 1.00 92.44 86 GLU A O 1
ATOM 685 N N . VAL A 1 87 ? 9.755 -2.663 -8.884 1.00 94.75 87 VAL A N 1
ATOM 686 C CA . VAL A 1 87 ? 8.651 -3.071 -8.020 1.00 94.75 87 VAL A CA 1
ATOM 687 C C . VAL A 1 87 ? 8.985 -2.639 -6.605 1.00 94.75 87 VAL A C 1
ATOM 689 O O . VAL A 1 87 ? 10.042 -2.979 -6.085 1.00 94.75 87 VAL A O 1
ATOM 692 N N . VAL A 1 88 ? 8.061 -1.917 -5.981 1.00 96.44 88 VAL A N 1
ATOM 693 C CA . VAL A 1 88 ? 8.183 -1.464 -4.592 1.00 96.44 88 VAL A CA 1
ATOM 694 C C . VAL A 1 88 ? 6.944 -1.912 -3.849 1.00 96.44 88 VAL A C 1
ATOM 696 O O . VAL A 1 88 ? 5.834 -1.591 -4.264 1.00 96.44 88 VAL A O 1
ATOM 699 N N . GLY A 1 89 ? 7.105 -2.655 -2.767 1.00 96.69 89 GLY A N 1
ATOM 700 C CA . GLY A 1 89 ? 5.976 -3.219 -2.047 1.00 96.69 89 GLY A CA 1
ATOM 701 C C . GLY A 1 89 ? 6.410 -4.033 -0.845 1.00 96.69 89 GLY A C 1
ATOM 702 O O . GLY A 1 89 ? 7.600 -4.204 -0.597 1.00 96.69 89 GLY A O 1
ATOM 703 N N . TYR A 1 90 ? 5.426 -4.534 -0.117 1.00 97.81 90 TYR A N 1
ATOM 704 C CA . TYR A 1 90 ? 5.626 -5.274 1.121 1.00 97.81 90 TYR A CA 1
ATOM 705 C C . TYR A 1 90 ? 4.422 -6.177 1.408 1.00 97.81 90 TYR A C 1
ATOM 707 O O . TYR A 1 90 ? 3.337 -6.023 0.825 1.00 97.81 90 TYR A O 1
ATOM 715 N N . GLN A 1 91 ? 4.625 -7.152 2.292 1.00 97.88 91 GLN A N 1
ATOM 716 C CA . GLN A 1 91 ? 3.542 -7.965 2.830 1.00 97.88 91 GLN A CA 1
ATOM 717 C C . GLN A 1 91 ? 2.756 -7.148 3.855 1.00 97.88 91 GLN A C 1
ATOM 719 O O . GLN A 1 91 ? 3.347 -6.455 4.677 1.00 97.88 91 GLN A O 1
ATOM 724 N N . LEU A 1 92 ? 1.427 -7.201 3.789 1.00 97.88 92 LEU A N 1
ATOM 725 C CA . LEU A 1 92 ? 0.590 -6.541 4.779 1.00 97.88 92 LEU A CA 1
ATOM 726 C C . LEU A 1 92 ? 0.437 -7.466 5.990 1.00 97.88 92 LEU A C 1
ATOM 728 O O . LEU A 1 92 ? -0.419 -8.347 5.989 1.00 97.88 92 LEU A O 1
ATOM 732 N N . THR A 1 93 ? 1.299 -7.277 6.984 1.00 97.44 93 THR A N 1
ATOM 733 C CA . THR A 1 93 ? 1.238 -7.960 8.282 1.00 97.44 93 THR A CA 1
ATOM 734 C C . THR A 1 93 ? 0.453 -7.134 9.298 1.00 97.44 93 THR A C 1
ATOM 736 O O . THR A 1 93 ? 0.163 -5.958 9.062 1.00 97.44 93 THR A O 1
ATOM 739 N N . ASP A 1 94 ? 0.126 -7.724 10.447 1.00 96.31 94 ASP A N 1
ATOM 740 C CA . ASP A 1 94 ? -0.565 -7.010 11.528 1.00 96.31 94 ASP A CA 1
ATOM 741 C C . ASP A 1 94 ? 0.242 -5.794 12.011 1.00 96.31 94 ASP A C 1
ATOM 743 O O . ASP A 1 94 ? -0.317 -4.715 12.191 1.00 96.31 94 ASP A O 1
ATOM 747 N N . ALA A 1 95 ? 1.573 -5.916 12.082 1.00 96.50 95 ALA A N 1
ATOM 748 C CA . ALA A 1 95 ? 2.460 -4.801 12.414 1.00 96.50 95 ALA A CA 1
ATOM 749 C C . ALA A 1 95 ? 2.349 -3.646 11.401 1.00 96.50 95 ALA A C 1
ATOM 751 O O . ALA A 1 95 ? 2.266 -2.479 11.787 1.00 96.50 95 ALA A O 1
ATOM 752 N N . ALA A 1 96 ? 2.277 -3.953 10.102 1.00 96.81 96 ALA A N 1
ATOM 753 C CA . ALA A 1 96 ? 2.067 -2.940 9.071 1.00 96.81 96 ALA A CA 1
ATOM 754 C C . ALA A 1 96 ? 0.683 -2.265 9.195 1.00 96.81 96 ALA A C 1
ATOM 756 O O . ALA A 1 96 ? 0.536 -1.065 8.944 1.00 96.81 96 ALA A O 1
ATOM 757 N N . ILE A 1 97 ? -0.345 -3.017 9.601 1.00 95.56 97 ILE A N 1
ATOM 758 C CA . ILE A 1 97 ? -1.689 -2.480 9.862 1.00 95.56 97 ILE A CA 1
ATOM 759 C C . ILE A 1 97 ? -1.680 -1.552 11.083 1.00 95.56 97 ILE A C 1
ATOM 761 O O . ILE A 1 97 ? -2.339 -0.510 11.061 1.00 95.56 97 ILE A O 1
ATOM 765 N N . ASP A 1 98 ? -0.922 -1.883 12.124 1.00 95.44 98 ASP A N 1
ATOM 766 C CA . ASP A 1 98 ? -0.803 -1.041 13.313 1.00 95.44 98 ASP A CA 1
ATOM 767 C C . ASP A 1 98 ? -0.089 0.280 13.008 1.00 95.44 98 ASP A C 1
ATOM 769 O O . ASP A 1 98 ? -0.565 1.341 13.424 1.00 95.44 98 ASP A O 1
ATOM 773 N N . VAL A 1 99 ? 0.969 0.259 12.189 1.00 95.94 99 VAL A N 1
ATOM 774 C CA . VAL A 1 99 ? 1.605 1.496 11.700 1.00 95.94 99 VAL A CA 1
ATOM 775 C C . VAL A 1 99 ? 0.632 2.316 10.853 1.00 95.94 99 VAL A C 1
ATOM 777 O O . VAL A 1 99 ? 0.529 3.528 11.039 1.00 95.94 99 VAL A O 1
ATOM 780 N N . LEU A 1 100 ? -0.146 1.676 9.971 1.00 93.75 100 LEU A N 1
ATOM 781 C CA . LEU A 1 100 ? -1.193 2.359 9.207 1.00 93.75 100 LEU A CA 1
ATOM 782 C C . LEU A 1 100 ? -2.195 3.074 10.129 1.00 93.75 100 LEU A C 1
ATOM 784 O O . LEU A 1 100 ? -2.546 4.227 9.866 1.00 93.75 100 LEU A O 1
ATOM 788 N N . LYS A 1 101 ? -2.672 2.411 11.188 1.00 92.75 101 LYS A N 1
ATOM 789 C CA . LYS A 1 101 ? -3.591 3.018 12.164 1.00 92.75 101 LYS A CA 1
ATOM 790 C C . LYS A 1 101 ? -2.933 4.195 12.881 1.00 92.75 101 LYS A C 1
ATOM 792 O O . LYS A 1 101 ? -3.524 5.271 12.930 1.00 92.75 101 LYS A O 1
ATOM 797 N N . ALA A 1 102 ? -1.707 4.020 13.374 1.00 92.75 102 ALA A N 1
ATOM 798 C CA . ALA A 1 102 ? -0.962 5.072 14.062 1.00 92.75 102 ALA A CA 1
ATOM 799 C C . ALA A 1 102 ? -0.758 6.307 13.169 1.00 92.75 102 ALA A C 1
ATOM 801 O O . ALA A 1 102 ? -1.009 7.435 13.591 1.00 92.75 102 ALA A O 1
ATOM 802 N N . ASP A 1 103 ? -0.386 6.100 11.908 1.00 91.69 103 ASP A N 1
ATOM 803 C CA . ASP A 1 103 ? -0.170 7.183 10.953 1.00 91.69 103 ASP A CA 1
ATOM 804 C C . ASP A 1 103 ? -1.462 7.820 10.449 1.00 91.69 103 ASP A C 1
ATOM 806 O O . ASP A 1 103 ? -1.456 8.989 10.065 1.00 91.69 103 ASP A O 1
ATOM 810 N N . SER A 1 104 ? -2.585 7.103 10.489 1.00 87.25 104 SER A N 1
ATOM 811 C CA . SER A 1 104 ? -3.889 7.672 10.135 1.00 87.25 104 SER A CA 1
ATOM 812 C C . SER A 1 104 ? -4.298 8.811 11.079 1.00 87.25 104 SER A C 1
ATOM 814 O O . SER A 1 104 ? -4.999 9.724 10.647 1.00 87.25 104 SER A O 1
ATOM 816 N N . ASN A 1 105 ? -3.783 8.845 12.314 1.00 83.38 105 ASN A N 1
ATOM 817 C CA . ASN A 1 105 ? -3.967 9.977 13.232 1.00 83.38 105 ASN A CA 1
ATOM 818 C C . ASN A 1 105 ? -3.264 11.262 12.777 1.00 83.38 105 ASN A C 1
ATOM 820 O O . ASN A 1 105 ? -3.646 12.347 13.207 1.00 83.38 105 ASN A O 1
ATOM 824 N N . LYS A 1 106 ? -2.256 11.161 11.900 1.00 83.38 106 LYS A N 1
ATOM 825 C CA . LYS A 1 106 ? -1.572 12.325 11.314 1.00 83.38 106 LYS A CA 1
ATOM 826 C C . LYS A 1 106 ? -2.411 12.993 10.220 1.00 83.38 106 LYS A C 1
ATOM 828 O O . LYS A 1 106 ? -2.057 14.076 9.753 1.00 83.38 106 LYS A O 1
ATOM 833 N N . LEU A 1 107 ? -3.500 12.357 9.774 1.00 78.31 107 LEU A N 1
ATOM 834 C CA . LEU A 1 107 ? -4.428 12.9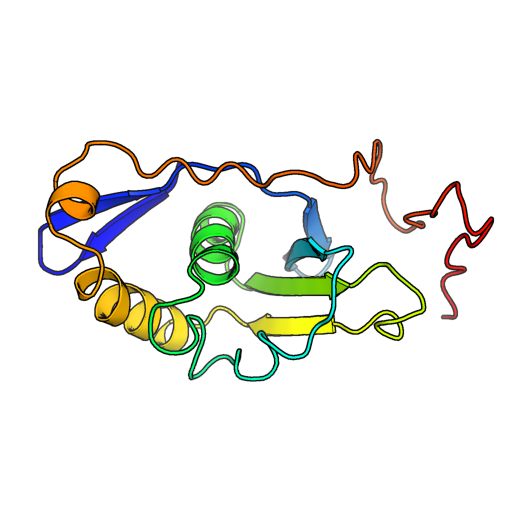75 8.835 1.00 78.31 107 LEU A CA 1
ATOM 835 C C . LEU A 1 107 ? -5.155 14.145 9.523 1.00 78.31 107 LEU A C 1
ATOM 837 O O . LEU A 1 107 ? -5.628 13.981 10.645 1.00 78.31 107 LEU A O 1
ATOM 841 N N . PRO A 1 108 ? -5.302 15.303 8.853 1.00 73.69 108 PRO A N 1
ATOM 842 C CA . PRO A 1 108 ? -6.046 16.439 9.390 1.00 73.69 108 PRO A CA 1
ATOM 843 C C . PRO A 1 108 ? -7.463 16.063 9.845 1.00 73.69 108 PRO A C 1
ATOM 845 O O . PRO A 1 108 ? -8.147 15.307 9.155 1.00 73.69 108 PRO A O 1
ATOM 848 N N . ASP A 1 109 ? -7.966 16.679 10.914 1.00 67.31 109 ASP A N 1
ATOM 849 C CA . ASP A 1 109 ? -9.296 16.373 11.472 1.00 67.31 109 ASP A CA 1
ATOM 850 C C . ASP A 1 109 ? -10.427 16.504 10.449 1.00 67.31 109 ASP A C 1
ATOM 852 O O . ASP A 1 109 ? -11.341 15.687 10.418 1.00 67.31 109 ASP A O 1
ATOM 856 N N . ARG A 1 110 ? -10.338 17.466 9.516 1.00 59.75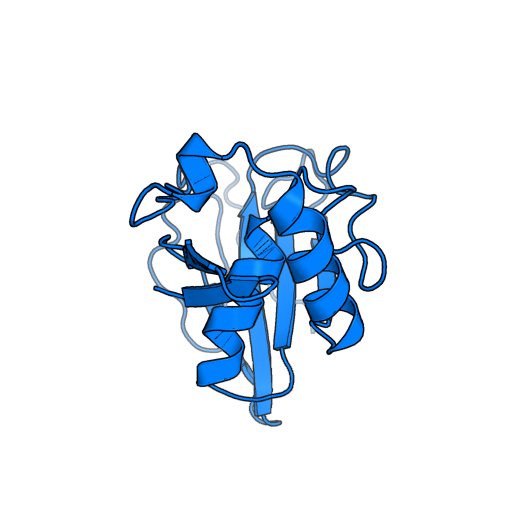 110 ARG A N 1
ATOM 857 C CA . ARG A 1 110 ? -11.315 17.608 8.417 1.00 59.75 110 ARG A CA 1
ATOM 858 C C . ARG A 1 110 ? -11.437 16.332 7.581 1.00 59.75 110 ARG A C 1
ATOM 860 O O . ARG A 1 110 ? -12.501 16.047 7.042 1.00 59.75 110 ARG A O 1
ATOM 867 N N . ILE A 1 111 ? -10.337 15.601 7.436 1.00 64.38 111 ILE A N 1
ATOM 868 C CA . ILE A 1 111 ? -10.251 14.349 6.691 1.00 64.38 111 ILE A CA 1
ATOM 869 C C . ILE A 1 111 ? -10.784 13.178 7.533 1.00 64.38 111 ILE A C 1
ATOM 871 O O . ILE A 1 111 ? -11.508 12.353 6.985 1.00 64.38 111 ILE A O 1
ATOM 875 N N . ARG A 1 112 ? -10.495 13.142 8.842 1.00 61.41 112 ARG A N 1
ATOM 876 C CA . ARG A 1 112 ? -11.003 12.127 9.788 1.00 61.41 112 ARG A CA 1
ATOM 877 C C . ARG A 1 112 ? -12.508 12.255 10.064 1.00 61.41 112 ARG A C 1
ATOM 879 O O . ARG A 1 112 ? -13.201 11.253 10.153 1.00 61.41 112 ARG A O 1
ATOM 886 N N . SER A 1 113 ? -13.021 13.485 10.121 1.00 52.97 113 SER A N 1
ATOM 887 C CA . SER A 1 113 ? -14.432 13.821 10.373 1.00 52.97 113 SER A CA 1
ATOM 888 C C . SER A 1 113 ? -15.299 13.831 9.100 1.00 52.97 113 SER A C 1
ATOM 890 O O . SER A 1 113 ? -16.527 13.764 9.172 1.00 52.97 113 SER A O 1
ATOM 892 N N . SER A 1 114 ? -14.688 13.876 7.908 1.00 50.81 114 SER A N 1
ATOM 893 C CA . SER A 1 114 ? -15.424 13.744 6.645 1.00 50.81 114 SER A CA 1
ATOM 894 C C . SER A 1 114 ? -15.788 12.287 6.390 1.00 50.81 114 SER A C 1
ATOM 896 O O . SER A 1 114 ? -14.921 11.421 6.342 1.00 50.81 114 SER A O 1
ATOM 898 N N . SER A 1 115 ? -17.062 12.024 6.104 1.00 51.78 115 SER A N 1
ATOM 899 C CA . SER A 1 115 ? -17.632 10.674 5.981 1.00 51.78 115 SER A CA 1
ATOM 900 C C . SER A 1 115 ? -17.020 9.782 4.882 1.00 51.78 115 SER A C 1
ATOM 902 O O . SER A 1 115 ? -17.440 8.634 4.754 1.00 51.78 115 SER A O 1
ATOM 904 N N . ILE A 1 116 ? -16.078 10.277 4.057 1.00 53.69 116 ILE A N 1
ATOM 905 C CA . ILE A 1 116 ? -15.361 9.481 3.047 1.00 53.69 116 ILE A CA 1
ATOM 906 C C . ILE A 1 116 ? -14.071 10.168 2.529 1.00 53.69 116 ILE A C 1
ATOM 908 O O . ILE A 1 116 ? -14.127 11.204 1.863 1.00 53.69 116 ILE A O 1
ATOM 912 N N . LEU A 1 117 ? -12.891 9.562 2.715 1.00 53.94 117 LEU A N 1
ATOM 913 C CA . LEU A 1 117 ? -11.712 9.863 1.891 1.00 53.94 117 LEU A CA 1
ATOM 914 C C . LEU A 1 117 ? -11.875 9.204 0.525 1.00 53.94 117 LEU A C 1
ATOM 916 O O . LEU A 1 117 ? -11.809 7.981 0.407 1.00 53.94 117 LEU A O 1
ATOM 920 N N . ARG A 1 118 ? -12.009 10.000 -0.537 1.00 53.88 118 ARG A N 1
ATOM 921 C CA . ARG A 1 118 ? -11.981 9.491 -1.917 1.00 53.88 118 ARG A CA 1
ATOM 922 C C . ARG A 1 118 ? -10.594 9.651 -2.526 1.00 53.88 118 ARG A C 1
ATOM 924 O O . ARG A 1 118 ? -10.267 10.701 -3.074 1.00 53.88 118 ARG A O 1
ATOM 931 N N . TRP A 1 119 ? -9.814 8.577 -2.530 1.00 51.09 119 TRP A N 1
ATOM 932 C CA . TRP A 1 119 ? -8.621 8.479 -3.364 1.00 51.09 119 TRP A CA 1
ATOM 933 C C . TRP A 1 119 ? -9.039 8.153 -4.796 1.00 51.09 119 TRP A C 1
ATOM 935 O O . TRP A 1 119 ? -9.345 7.011 -5.149 1.00 51.09 119 TRP A O 1
ATOM 945 N N . ARG A 1 120 ? -9.057 9.177 -5.653 1.00 37.25 120 ARG A N 1
ATOM 946 C CA . ARG A 1 120 ? -9.049 8.966 -7.101 1.00 37.25 120 ARG A CA 1
ATOM 947 C C . ARG A 1 120 ? -7.616 8.657 -7.513 1.00 37.25 120 ARG A C 1
ATOM 949 O O . ARG A 1 120 ? -6.819 9.575 -7.685 1.00 37.25 120 ARG A O 1
ATOM 956 N N . ALA A 1 121 ? -7.304 7.380 -7.720 1.00 36.50 121 ALA A N 1
ATOM 957 C CA . ALA A 1 121 ? -6.187 7.023 -8.581 1.00 36.50 121 ALA A CA 1
ATOM 958 C C . ALA A 1 121 ? -6.417 7.739 -9.923 1.00 36.50 121 ALA A C 1
ATOM 960 O O . ALA A 1 121 ? -7.359 7.420 -10.657 1.00 36.50 121 ALA A O 1
ATOM 961 N N . ARG A 1 122 ? -5.614 8.766 -10.237 1.00 32.53 122 ARG A N 1
ATOM 962 C CA . ARG A 1 122 ? -5.454 9.197 -11.629 1.00 32.53 122 ARG A CA 1
ATOM 963 C C . ARG A 1 122 ? -4.760 8.035 -12.324 1.00 32.53 122 ARG A C 1
ATOM 965 O O . ARG A 1 122 ? -3.538 7.970 -12.365 1.00 32.53 122 ARG A O 1
ATOM 972 N N . LEU A 1 123 ? -5.568 7.102 -12.818 1.00 35.72 123 LEU A N 1
ATOM 973 C CA . LEU A 1 123 ? -5.170 6.086 -13.777 1.00 35.72 123 LEU A CA 1
ATOM 974 C C . LEU A 1 123 ? -4.561 6.810 -14.982 1.00 35.72 123 LEU A C 1
ATOM 976 O O . LEU A 1 123 ? -5.280 7.275 -15.864 1.00 35.72 123 LEU A O 1
ATOM 980 N N . GLY A 1 124 ? -3.234 6.922 -15.008 1.00 31.39 124 GLY A N 1
ATOM 981 C CA . GLY A 1 124 ? -2.491 7.277 -16.215 1.00 31.39 124 GLY A CA 1
ATOM 982 C C . GLY A 1 124 ? -2.543 6.166 -17.267 1.00 31.39 124 GLY A C 1
ATOM 983 O O . GLY A 1 124 ? -2.231 6.419 -18.424 1.00 31.39 124 GLY A O 1
ATOM 984 N N . PHE A 1 125 ? -2.983 4.955 -16.903 1.00 31.03 125 PHE A N 1
ATOM 985 C CA . PHE A 1 125 ? -3.088 3.819 -17.812 1.00 31.03 125 PHE A CA 1
ATOM 986 C C . PHE A 1 125 ? -4.365 3.012 -17.566 1.00 31.03 125 PHE A C 1
ATOM 988 O O . PHE A 1 125 ? -4.633 2.539 -16.468 1.00 31.03 125 PHE A O 1
ATOM 995 N N . ARG A 1 126 ? -5.163 2.830 -18.622 1.00 33.19 126 ARG A N 1
ATOM 996 C CA . ARG A 1 126 ? -6.230 1.824 -18.679 1.00 33.19 126 ARG A CA 1
ATOM 997 C C . ARG A 1 126 ? -5.607 0.514 -19.177 1.00 33.19 126 ARG A C 1
ATOM 999 O O . ARG A 1 126 ? -5.609 0.293 -20.383 1.00 33.19 126 ARG A O 1
ATOM 1006 N N . CYS A 1 127 ? -5.075 -0.331 -18.288 1.00 33.41 127 CYS A N 1
ATOM 1007 C CA . CYS A 1 127 ? -4.807 -1.734 -18.643 1.00 33.41 127 CYS A CA 1
ATOM 1008 C C . CYS A 1 127 ? -6.180 -2.436 -18.602 1.00 33.41 127 CYS A C 1
ATOM 1010 O O . CYS A 1 127 ? -6.780 -2.602 -17.541 1.00 33.41 127 CYS A O 1
ATOM 1012 N N . ARG A 1 128 ? -6.767 -2.661 -19.782 1.00 32.66 128 ARG A N 1
ATOM 1013 C CA . ARG A 1 128 ? -8.084 -3.281 -19.962 1.00 32.66 128 ARG A CA 1
ATOM 1014 C C . ARG A 1 128 ? -7.793 -4.751 -20.281 1.00 32.66 128 ARG A C 1
ATOM 1016 O O . ARG A 1 128 ? -7.167 -4.998 -21.299 1.00 32.66 128 ARG A O 1
ATOM 1023 N N . GLU A 1 129 ? -8.214 -5.645 -19.386 1.00 30.30 129 GLU A N 1
ATOM 1024 C CA . GLU A 1 129 ? -8.065 -7.117 -19.391 1.00 30.30 129 GLU A CA 1
ATOM 1025 C C . GLU A 1 129 ? -6.849 -7.687 -18.642 1.00 30.30 129 GLU A C 1
ATOM 1027 O O . GLU A 1 129 ? -5.689 -7.428 -18.948 1.00 30.30 129 GLU A O 1
ATOM 1032 N N . VAL A 1 130 ? -7.159 -8.498 -17.627 1.00 36.16 130 VAL A N 1
ATOM 1033 C CA . VAL A 1 130 ? -6.229 -9.341 -16.878 1.00 36.16 130 VAL A CA 1
ATOM 1034 C C . VAL A 1 130 ? -6.852 -10.734 -16.841 1.00 36.16 130 VAL A C 1
ATOM 1036 O O . VAL A 1 130 ? -7.811 -10.957 -16.108 1.00 36.16 130 VAL A O 1
ATOM 1039 N N . TYR A 1 131 ? -6.318 -11.661 -17.634 1.00 28.77 131 TYR A N 1
ATOM 1040 C CA . TYR A 1 131 ? -6.558 -13.096 -17.482 1.00 28.77 131 TYR A CA 1
ATOM 1041 C C . TYR A 1 131 ? -5.270 -13.790 -17.040 1.00 28.77 131 TYR A C 1
ATOM 1043 O O . TYR A 1 131 ? -4.163 -13.292 -17.270 1.00 28.77 131 TYR A O 1
ATOM 1051 N N . GLN A 1 132 ? -5.454 -14.920 -16.358 1.00 29.91 132 GLN A N 1
ATOM 1052 C CA . GLN A 1 132 ? -4.433 -15.815 -15.816 1.00 29.91 132 GLN A CA 1
ATOM 1053 C C . GLN A 1 132 ? -3.191 -15.895 -16.728 1.00 29.91 132 GLN A C 1
ATOM 1055 O O . GLN A 1 132 ? -3.197 -16.568 -17.751 1.00 29.91 132 GLN A O 1
ATOM 1060 N N . GLY A 1 133 ? -2.115 -15.195 -16.346 1.00 41.09 133 GLY A N 1
ATOM 1061 C CA . GLY A 1 133 ? -0.775 -15.445 -16.886 1.00 41.09 133 GLY A CA 1
ATOM 1062 C C . GLY A 1 133 ? -0.212 -14.556 -18.010 1.00 41.09 133 GLY A C 1
ATOM 1063 O O . GLY A 1 133 ? 0.827 -14.940 -18.540 1.00 41.09 133 GLY A O 1
ATOM 1064 N N . ALA A 1 134 ? -0.759 -13.383 -18.376 1.00 38.94 134 ALA A N 1
ATOM 1065 C CA . ALA A 1 134 ? -0.136 -12.583 -19.454 1.00 38.94 134 ALA A CA 1
ATOM 1066 C C . ALA A 1 134 ? -0.218 -11.038 -19.339 1.00 38.94 134 ALA A C 1
ATOM 1068 O O . ALA A 1 134 ? -1.265 -10.468 -19.062 1.00 38.94 134 ALA A O 1
ATOM 1069 N N . LYS A 1 135 ? 0.954 -10.417 -19.573 1.00 40.34 135 LYS A N 1
ATOM 1070 C CA . LYS A 1 135 ? 1.332 -9.094 -20.136 1.00 40.34 135 LYS A CA 1
ATOM 1071 C C . LYS A 1 135 ? 0.441 -7.857 -19.908 1.00 40.34 135 LYS A C 1
ATOM 1073 O O . LYS A 1 135 ? -0.666 -7.780 -20.419 1.00 40.34 135 LYS A O 1
ATOM 1078 N N . CYS A 1 136 ? 1.012 -6.801 -19.318 1.00 40.09 136 CYS A N 1
ATOM 1079 C CA . CYS A 1 136 ? 0.555 -5.424 -19.563 1.00 40.09 136 CYS A CA 1
ATOM 1080 C C . CYS A 1 136 ? 1.511 -4.829 -20.616 1.00 40.09 136 CYS A C 1
ATOM 1082 O O . CYS A 1 136 ? 2.726 -4.856 -20.418 1.00 40.09 136 CYS A O 1
ATOM 1084 N N . CYS A 1 137 ? 0.982 -4.408 -21.767 1.00 38.81 137 CYS A N 1
ATOM 1085 C CA . CYS A 1 137 ? 1.777 -3.881 -22.880 1.00 38.81 137 CYS A CA 1
ATOM 1086 C C . CYS A 1 137 ? 1.660 -2.355 -22.956 1.00 38.81 137 CYS A C 1
ATOM 1088 O O . CYS A 1 137 ? 0.548 -1.818 -22.947 1.00 38.81 137 CYS A O 1
ATOM 1090 N N . ASP A 1 138 ? 2.792 -1.664 -23.096 1.00 40.22 138 ASP A N 1
ATOM 1091 C CA . ASP A 1 138 ? 2.814 -0.236 -23.418 1.00 40.22 138 ASP A CA 1
ATOM 1092 C C . ASP A 1 138 ? 2.669 -0.048 -24.938 1.00 40.22 138 ASP A C 1
ATOM 1094 O O . ASP A 1 138 ? 3.537 -0.431 -25.725 1.00 40.22 138 ASP A O 1
ATOM 1098 N N . ARG A 1 139 ? 1.561 0.573 -25.362 1.00 35.69 139 ARG A N 1
ATOM 1099 C CA . ARG A 1 139 ? 1.245 0.831 -26.776 1.00 35.69 139 ARG A CA 1
ATOM 1100 C C . ARG A 1 139 ? 2.243 1.794 -27.442 1.00 35.69 139 ARG A C 1
ATOM 1102 O O . ARG A 1 139 ? 2.317 1.814 -28.664 1.00 35.69 139 ARG A O 1
ATOM 1109 N N . LYS A 1 140 ? 3.002 2.593 -26.676 1.00 38.41 140 LYS A N 1
ATOM 1110 C CA . LYS A 1 140 ? 4.035 3.494 -27.223 1.00 38.41 140 LYS A CA 1
ATOM 1111 C C . LYS A 1 140 ? 5.401 2.831 -27.377 1.00 38.41 140 LYS A C 1
ATOM 1113 O O . LYS A 1 140 ? 6.189 3.293 -28.193 1.00 38.41 140 LYS A O 1
ATOM 1118 N N . ALA A 1 141 ? 5.675 1.779 -26.610 1.00 42.38 141 ALA A N 1
ATOM 1119 C CA . ALA A 1 141 ? 6.969 1.104 -26.616 1.00 42.38 141 ALA A CA 1
ATOM 1120 C C . ALA A 1 141 ? 6.991 -0.171 -27.476 1.00 42.38 141 ALA A C 1
ATOM 1122 O O . ALA A 1 141 ? 8.064 -0.725 -27.685 1.00 42.38 141 ALA A O 1
ATOM 1123 N N . ASN A 1 142 ? 5.833 -0.658 -27.955 1.00 41.34 142 ASN A N 1
ATOM 1124 C CA . ASN A 1 142 ? 5.696 -1.992 -28.568 1.00 41.34 142 ASN A CA 1
ATOM 1125 C C . ASN A 1 142 ? 6.298 -3.116 -27.698 1.00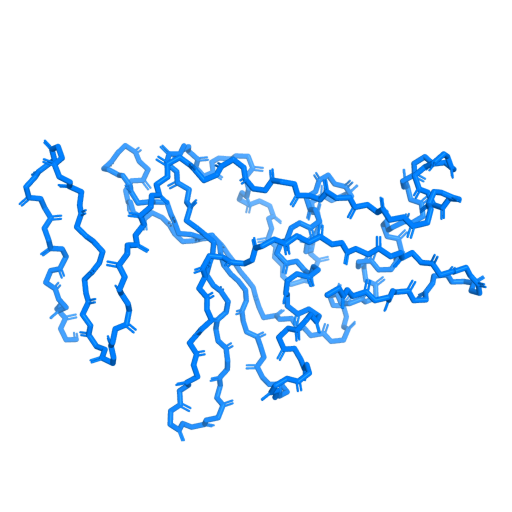 41.34 142 ASN A C 1
ATOM 1127 O O . ASN A 1 142 ? 6.639 -4.191 -28.189 1.00 41.34 142 ASN A O 1
ATOM 1131 N N . ASP A 1 143 ? 6.403 -2.874 -26.390 1.00 40.25 143 ASP A N 1
ATOM 1132 C CA . ASP A 1 143 ? 7.043 -3.780 -25.455 1.00 40.25 143 ASP A CA 1
ATOM 1133 C C . ASP A 1 143 ? 5.958 -4.520 -24.671 1.00 40.25 143 ASP A C 1
ATOM 1135 O O . ASP A 1 143 ? 5.218 -3.966 -23.851 1.00 40.25 143 ASP A O 1
ATOM 1139 N N . CYS A 1 144 ? 5.802 -5.790 -25.022 1.00 40.47 144 CYS A N 1
ATOM 1140 C CA . CYS A 1 144 ? 4.863 -6.711 -24.411 1.00 40.47 144 CYS A CA 1
ATOM 1141 C C . CYS A 1 144 ? 5.666 -7.721 -23.598 1.00 40.47 144 CYS A C 1
ATOM 1143 O O . CYS A 1 144 ? 6.065 -8.755 -24.154 1.00 40.47 144 CYS A O 1
ATOM 1145 N N . LEU A 1 145 ? 5.830 -7.448 -22.296 1.00 46.94 145 LEU A N 1
ATOM 1146 C CA . LEU A 1 145 ? 6.549 -8.285 -21.326 1.00 46.94 145 LEU A CA 1
ATOM 1147 C C . LEU A 1 145 ? 6.310 -9.778 -21.590 1.00 46.94 145 LEU A C 1
ATOM 1149 O O . LEU A 1 145 ? 5.242 -10.312 -21.296 1.00 46.94 145 LEU A O 1
ATOM 1153 N N . ARG A 1 146 ? 7.275 -10.466 -22.210 1.00 37.84 146 ARG A N 1
ATOM 1154 C CA . ARG A 1 146 ? 7.275 -11.931 -22.276 1.00 37.84 146 ARG A CA 1
ATOM 1155 C C . ARG A 1 146 ? 7.622 -12.416 -20.877 1.00 37.84 146 ARG A C 1
ATOM 1157 O O . ARG A 1 146 ? 8.620 -11.991 -20.314 1.00 37.84 146 ARG A O 1
ATOM 1164 N N . ASN A 1 147 ? 6.769 -13.274 -20.332 1.00 35.47 147 ASN A N 1
ATOM 1165 C CA . ASN A 1 147 ? 7.037 -14.007 -19.108 1.00 35.47 147 ASN A CA 1
ATOM 1166 C C . ASN A 1 147 ? 8.273 -14.885 -19.367 1.00 35.47 147 ASN A C 1
ATOM 1168 O O . ASN A 1 147 ? 8.158 -15.931 -20.007 1.00 35.47 147 ASN A O 1
ATOM 1172 N N . THR A 1 148 ? 9.465 -14.424 -19.000 1.00 31.69 148 THR A N 1
ATOM 1173 C CA . THR A 1 148 ? 10.619 -15.315 -18.886 1.00 31.69 148 THR A CA 1
ATOM 1174 C C . THR A 1 148 ? 10.437 -16.065 -17.577 1.00 31.69 148 THR A C 1
ATOM 1176 O O . THR A 1 148 ? 10.285 -15.433 -16.535 1.00 31.69 148 THR A O 1
ATOM 1179 N N . ARG A 1 149 ? 10.318 -17.384 -17.739 1.00 31.53 149 ARG A N 1
ATOM 1180 C CA . ARG A 1 149 ? 9.987 -18.419 -16.753 1.00 31.53 149 ARG A CA 1
ATOM 1181 C C . ARG A 1 149 ? 10.613 -18.220 -15.382 1.00 31.53 149 ARG A C 1
ATOM 1183 O O . ARG A 1 149 ? 11.794 -17.818 -15.340 1.00 31.53 149 ARG A O 1
#

pLDDT: mean 76.69, std 22.7, range [28.77, 98.12]

Radius of gyration: 15.99 Å; chains: 1; bounding box: 31×39×47 Å

Secondary structure (DSSP, 8-state):
-EEEEETTEEEEEEE--SEEEE-TTS-EEEEEEESS-SGGGTT-SSS-TTTTTT--HHHHHHHHHHTT-S-EEEEEEE-SGGGTT-EEEEE--HHHHHHHHHHHTTS-HHHHHSS-EEE----S-------TT---EETTTTEE-----